Protein AF-A0A1Y1ZFY6-F1 (afdb_monomer)

Structure (mmCIF, N/CA/C/O backbone):
data_AF-A0A1Y1ZFY6-F1
#
_entry.id   AF-A0A1Y1ZFY6-F1
#
loop_
_atom_site.group_PDB
_atom_site.id
_atom_site.type_symbol
_atom_site.label_atom_id
_atom_site.label_alt_id
_atom_site.label_comp_id
_atom_site.label_asym_id
_atom_site.label_entity_id
_atom_site.label_seq_id
_atom_site.pdbx_PDB_ins_code
_atom_site.Cartn_x
_atom_site.Cartn_y
_atom_site.Cartn_z
_atom_site.occupancy
_atom_site.B_iso_or_equiv
_atom_site.auth_seq_id
_atom_site.auth_comp_id
_atom_site.auth_asym_id
_atom_site.auth_atom_id
_atom_site.pdbx_PDB_model_num
ATOM 1 N N . MET A 1 1 ? 29.681 -19.381 -21.366 1.00 35.25 1 MET A N 1
ATOM 2 C CA . MET A 1 1 ? 30.080 -17.991 -21.656 1.00 35.25 1 MET A CA 1
ATOM 3 C C . MET A 1 1 ? 29.148 -17.138 -20.816 1.00 35.25 1 MET A C 1
ATOM 5 O O . MET A 1 1 ? 27.945 -17.276 -20.978 1.00 35.25 1 MET A O 1
ATOM 9 N N . ASN A 1 2 ? 29.667 -16.476 -19.777 1.00 41.81 2 ASN A N 1
ATOM 10 C CA . ASN A 1 2 ? 28.836 -15.741 -18.820 1.00 41.81 2 ASN A CA 1
ATOM 11 C C . ASN A 1 2 ? 28.381 -14.446 -19.477 1.00 41.81 2 ASN A C 1
ATOM 13 O O . ASN A 1 2 ? 29.100 -13.451 -19.486 1.00 41.81 2 ASN A O 1
ATOM 17 N N . ASP A 1 3 ? 27.193 -14.517 -20.046 1.00 47.12 3 ASP A N 1
ATOM 18 C CA . ASP A 1 3 ? 26.471 -13.408 -20.630 1.00 47.12 3 ASP A CA 1
ATOM 19 C C . ASP A 1 3 ? 25.961 -12.497 -19.503 1.00 47.12 3 AS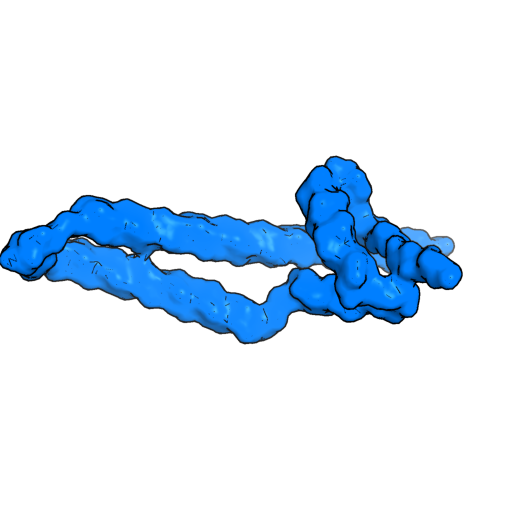P A C 1
ATOM 21 O O . ASP A 1 3 ? 24.871 -12.675 -18.960 1.00 47.12 3 ASP A O 1
ATOM 25 N N . ILE A 1 4 ? 26.808 -11.553 -19.089 1.00 59.88 4 ILE A N 1
ATOM 26 C CA . ILE A 1 4 ? 26.501 -10.578 -18.041 1.00 59.88 4 ILE A CA 1
ATOM 27 C C . ILE A 1 4 ? 25.561 -9.527 -18.643 1.00 59.88 4 ILE A C 1
ATOM 29 O O . ILE A 1 4 ? 25.983 -8.734 -19.482 1.00 59.88 4 ILE A O 1
ATOM 33 N N . VAL A 1 5 ? 24.297 -9.522 -18.202 1.00 64.44 5 VAL A N 1
ATOM 34 C CA . VAL A 1 5 ? 23.350 -8.414 -18.435 1.00 64.44 5 VAL A CA 1
ATOM 35 C C . VAL A 1 5 ? 24.045 -7.111 -18.048 1.00 64.44 5 VAL A C 1
ATOM 37 O O . VAL A 1 5 ? 24.757 -7.091 -17.043 1.00 64.44 5 VAL A O 1
ATOM 40 N N . SER A 1 6 ? 23.916 -6.058 -18.853 1.00 69.88 6 SER A N 1
ATOM 41 C CA . SER A 1 6 ? 24.593 -4.791 -18.586 1.00 69.88 6 SER A CA 1
ATOM 42 C C . SER A 1 6 ? 23.755 -3.918 -17.647 1.00 69.88 6 SER A C 1
ATOM 44 O O . SER A 1 6 ? 22.530 -4.033 -17.594 1.00 69.88 6 SER A O 1
ATOM 46 N N . PHE A 1 7 ? 24.407 -3.070 -16.839 1.00 69.81 7 PHE A N 1
ATOM 47 C CA . PHE A 1 7 ? 23.660 -2.188 -15.944 1.00 69.81 7 PHE A CA 1
ATOM 48 C C . PHE A 1 7 ? 22.888 -1.168 -16.784 1.00 69.81 7 PHE A C 1
ATOM 50 O O . PHE A 1 7 ? 23.528 -0.432 -17.542 1.00 69.81 7 PHE A O 1
ATOM 57 N N . PRO A 1 8 ? 21.565 -1.063 -16.593 1.00 67.62 8 PRO A N 1
ATOM 58 C CA . PRO A 1 8 ? 20.722 -0.083 -17.243 1.00 67.62 8 PRO A CA 1
ATOM 59 C C . PRO A 1 8 ? 21.334 1.316 -17.439 1.00 67.62 8 PRO A C 1
ATOM 61 O O . PRO A 1 8 ? 21.574 1.999 -16.442 1.00 67.62 8 PRO A O 1
ATOM 64 N N . PRO A 1 9 ? 21.523 1.816 -18.679 1.00 64.44 9 PRO A N 1
ATOM 65 C CA . PRO A 1 9 ? 22.117 3.140 -18.906 1.00 64.44 9 PRO A CA 1
ATOM 66 C C . PRO A 1 9 ? 21.261 4.288 -18.352 1.00 64.44 9 PRO A C 1
ATOM 68 O O . PRO A 1 9 ? 21.791 5.317 -17.949 1.00 64.44 9 PRO A O 1
ATOM 71 N N . GLN A 1 10 ? 19.945 4.087 -18.281 1.00 62.19 10 GLN A N 1
ATOM 72 C CA . GLN A 1 10 ? 18.972 5.036 -17.730 1.00 62.19 10 GLN A CA 1
ATOM 73 C C . GLN A 1 10 ? 18.840 5.006 -16.202 1.00 62.19 10 GLN A C 1
ATOM 75 O O . GLN A 1 10 ? 18.108 5.813 -15.629 1.00 62.19 10 GLN A O 1
ATOM 80 N N . TRP A 1 11 ? 19.498 4.063 -15.524 1.00 66.25 11 TRP A N 1
ATOM 81 C CA . TRP A 1 11 ? 19.491 4.012 -14.066 1.00 66.25 11 TRP A CA 1
ATOM 82 C C . TRP A 1 11 ? 20.657 4.798 -13.491 1.00 66.25 11 TRP A C 1
ATOM 84 O O . TRP A 1 11 ? 21.776 4.784 -14.001 1.00 66.25 11 TRP A O 1
ATOM 94 N N . ASP A 1 12 ? 20.393 5.437 -12.362 1.00 67.12 12 ASP A N 1
ATOM 95 C CA . ASP A 1 12 ? 21.419 6.134 -11.614 1.00 67.12 12 ASP A CA 1
ATOM 96 C C . ASP A 1 12 ? 22.338 5.126 -10.902 1.00 67.12 12 ASP A C 1
ATOM 98 O O . ASP A 1 12 ? 21.951 4.489 -9.919 1.00 67.12 12 ASP A O 1
ATOM 102 N N . LYS A 1 13 ? 23.574 4.993 -11.398 1.00 70.56 13 LYS A N 1
ATOM 103 C CA . LYS A 1 13 ? 24.625 4.157 -10.789 1.00 70.56 13 LYS A CA 1
ATOM 104 C C . LYS A 1 13 ? 25.066 4.660 -9.415 1.00 70.56 13 LYS A C 1
ATOM 106 O O . LYS A 1 13 ? 25.686 3.904 -8.674 1.00 70.56 13 LYS A O 1
ATOM 111 N N . THR A 1 14 ? 24.767 5.913 -9.075 1.00 73.75 14 THR A N 1
ATOM 112 C CA . THR A 1 14 ? 25.074 6.491 -7.761 1.00 73.75 14 THR A CA 1
ATOM 113 C C . THR A 1 14 ? 24.000 6.169 -6.722 1.00 73.75 14 THR A C 1
ATOM 115 O O . THR A 1 14 ? 24.241 6.320 -5.525 1.00 73.75 14 THR A O 1
ATOM 118 N N . ASN A 1 15 ? 22.842 5.650 -7.150 1.00 64.19 15 ASN A N 1
ATOM 119 C CA . ASN A 1 15 ? 21.778 5.226 -6.256 1.00 64.19 15 ASN A CA 1
ATOM 120 C C . ASN A 1 15 ? 22.049 3.799 -5.728 1.00 64.19 15 ASN A C 1
ATOM 122 O O . ASN A 1 15 ? 21.895 2.821 -6.471 1.00 64.19 15 ASN A O 1
ATOM 126 N N . PRO A 1 16 ? 22.368 3.632 -4.428 1.00 72.06 16 PRO A N 1
ATOM 127 C CA . PRO A 1 16 ? 22.690 2.324 -3.857 1.00 72.06 16 PRO A CA 1
ATOM 128 C C . PRO A 1 16 ? 21.507 1.350 -3.927 1.00 72.06 16 PRO A C 1
ATOM 130 O O . PRO A 1 16 ? 21.701 0.140 -4.023 1.00 72.06 16 PRO A O 1
ATOM 133 N N . TYR A 1 17 ? 20.271 1.855 -3.932 1.00 64.81 17 TYR A N 1
ATOM 1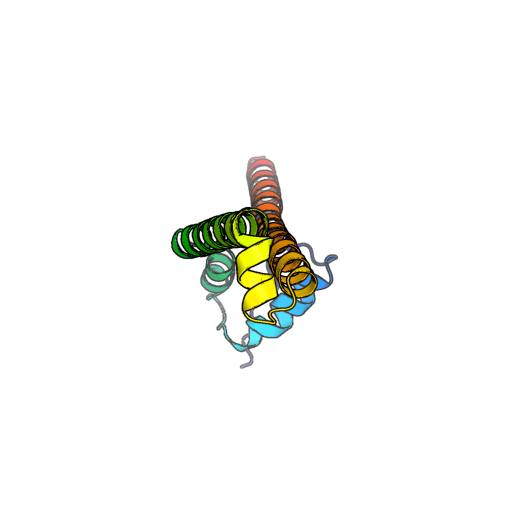34 C CA . TYR A 1 17 ? 19.080 1.019 -4.047 1.00 64.81 17 TYR A CA 1
ATOM 135 C C . TYR A 1 17 ? 18.934 0.425 -5.452 1.00 64.81 17 TYR A C 1
ATOM 137 O O . TYR A 1 17 ? 18.595 -0.749 -5.585 1.00 64.81 17 TYR A O 1
ATOM 145 N N . ALA A 1 18 ? 19.237 1.209 -6.493 1.00 63.25 18 ALA A N 1
ATOM 146 C CA . ALA A 1 18 ? 19.207 0.747 -7.879 1.00 63.25 18 ALA A CA 1
ATOM 147 C C . ALA A 1 18 ? 20.269 -0.336 -8.125 1.00 63.25 18 ALA A C 1
ATOM 149 O O . ALA A 1 18 ? 19.971 -1.357 -8.741 1.00 63.25 18 ALA A O 1
ATOM 150 N N . MET A 1 19 ? 21.472 -0.169 -7.562 1.00 71.69 19 MET A N 1
ATOM 151 C CA . MET A 1 19 ? 22.524 -1.194 -7.593 1.00 71.69 19 MET A CA 1
ATOM 152 C C . MET A 1 19 ? 22.106 -2.492 -6.896 1.00 71.69 19 MET A C 1
ATOM 154 O O . MET A 1 19 ? 22.217 -3.561 -7.487 1.00 71.69 19 MET A O 1
ATOM 158 N N . ILE A 1 20 ? 21.565 -2.413 -5.674 1.00 76.19 20 ILE A N 1
ATOM 159 C CA . ILE A 1 20 ? 21.121 -3.602 -4.922 1.00 76.19 20 ILE A CA 1
ATOM 160 C C . ILE A 1 20 ? 20.008 -4.346 -5.668 1.00 76.19 20 ILE A C 1
ATOM 162 O O . ILE A 1 20 ? 19.982 -5.578 -5.696 1.00 76.19 20 ILE A O 1
ATOM 166 N N . LEU A 1 21 ? 19.062 -3.607 -6.246 1.00 68.69 21 LEU A N 1
ATOM 167 C CA . LEU A 1 21 ? 17.940 -4.177 -6.983 1.00 68.69 21 LEU A CA 1
ATOM 168 C C . LEU A 1 21 ? 18.420 -4.856 -8.268 1.00 68.69 21 LEU A C 1
ATOM 170 O O . LEU A 1 21 ? 18.043 -5.9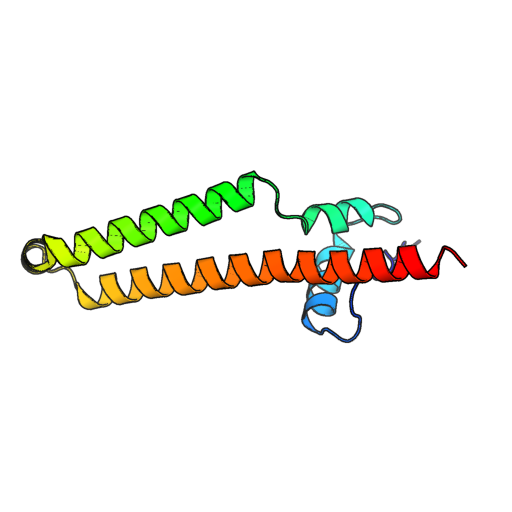94 -8.537 1.00 68.69 21 LEU A O 1
ATOM 174 N N . TYR A 1 22 ? 19.320 -4.202 -9.003 1.00 73.81 22 TYR A N 1
ATOM 175 C CA . TYR A 1 22 ? 19.982 -4.772 -10.168 1.00 73.81 22 TYR A CA 1
ATOM 176 C C . TYR A 1 22 ? 20.763 -6.044 -9.822 1.00 73.81 22 TYR A C 1
ATOM 178 O O . TYR A 1 22 ? 20.591 -7.062 -10.484 1.00 73.81 22 TYR A O 1
ATOM 186 N N . ASP A 1 23 ? 21.564 -6.034 -8.756 1.00 76.12 23 ASP A N 1
ATOM 187 C CA . ASP A 1 23 ? 22.362 -7.195 -8.352 1.00 76.12 23 ASP A CA 1
ATOM 188 C C . ASP A 1 23 ? 21.509 -8.402 -7.961 1.00 76.12 23 ASP A C 1
ATOM 190 O O . ASP A 1 23 ? 21.898 -9.542 -8.225 1.00 76.12 23 ASP A O 1
ATOM 194 N N . LYS A 1 24 ? 20.328 -8.166 -7.380 1.00 74.62 24 LYS A N 1
ATOM 195 C CA . LYS A 1 24 ? 19.354 -9.227 -7.090 1.00 74.62 24 LYS A CA 1
ATOM 196 C C . LYS A 1 24 ? 18.669 -9.739 -8.351 1.00 74.62 24 LYS A C 1
ATOM 198 O O . LYS A 1 24 ? 18.430 -10.936 -8.469 1.00 74.62 24 LYS A O 1
ATOM 203 N N . CYS A 1 25 ? 18.340 -8.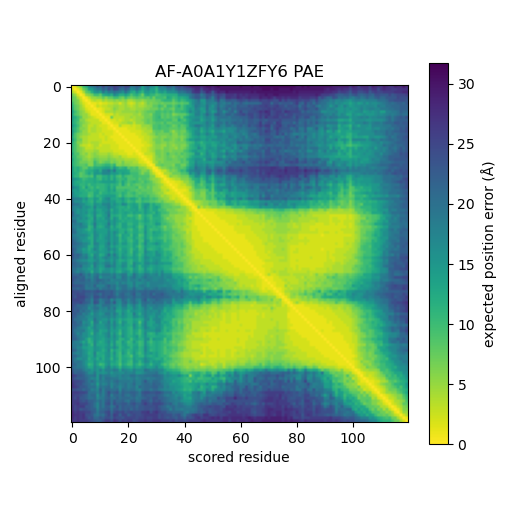847 -9.279 1.00 69.56 25 CYS A N 1
ATOM 204 C CA . CYS A 1 25 ? 17.549 -9.190 -10.453 1.00 69.56 25 CYS A CA 1
ATOM 205 C C . CYS A 1 25 ? 18.390 -9.748 -11.607 1.00 69.56 25 CYS A C 1
ATOM 207 O O . CYS A 1 25 ? 17.908 -10.643 -12.289 1.00 69.56 25 CYS A O 1
ATOM 209 N N . LYS A 1 26 ? 19.643 -9.313 -11.801 1.00 71.12 26 LYS A N 1
ATOM 210 C CA . LYS A 1 26 ? 20.505 -9.707 -12.937 1.00 71.12 26 LYS A CA 1
ATOM 211 C C . LYS A 1 26 ? 20.689 -11.220 -13.088 1.00 71.12 26 LYS A C 1
ATOM 213 O O . LYS A 1 26 ? 20.905 -11.696 -14.190 1.00 71.12 26 LYS A O 1
ATOM 218 N N . MET A 1 27 ? 20.580 -11.977 -11.992 1.00 73.56 27 MET A N 1
ATOM 219 C CA . MET A 1 27 ? 20.686 -13.444 -11.997 1.00 73.56 27 MET A CA 1
ATOM 220 C C . MET A 1 27 ? 19.481 -14.142 -12.648 1.00 73.56 27 MET A C 1
ATOM 222 O O . MET A 1 27 ? 19.555 -15.329 -12.952 1.00 73.56 27 MET A O 1
ATOM 226 N N . HIS A 1 28 ? 18.375 -13.425 -12.849 1.00 68.12 28 HIS A N 1
ATOM 227 C CA . HIS A 1 28 ? 17.120 -13.961 -13.374 1.00 68.12 28 HIS A CA 1
ATOM 228 C C . HIS A 1 28 ? 16.849 -13.594 -14.841 1.00 68.12 28 HIS A C 1
ATOM 230 O O . HIS A 1 28 ? 15.833 -14.032 -15.376 1.00 68.12 28 HIS A O 1
ATOM 236 N N . TYR A 1 29 ? 17.734 -12.834 -15.496 1.00 64.25 29 TYR A N 1
ATOM 237 C CA . TYR A 1 29 ? 17.550 -12.362 -16.874 1.00 64.25 29 TYR A CA 1
ATOM 238 C C . TYR A 1 29 ? 18.752 -12.731 -17.749 1.00 64.25 29 TYR A C 1
ATOM 240 O O . TYR A 1 29 ? 19.890 -12.737 -17.277 1.00 64.25 29 TYR A O 1
ATOM 248 N N . LYS A 1 30 ? 18.503 -13.062 -19.021 1.00 67.25 30 LYS A N 1
ATOM 249 C CA . LYS A 1 30 ? 19.554 -13.362 -20.014 1.00 67.25 30 LYS A CA 1
ATOM 250 C C . LYS A 1 30 ? 20.024 -12.089 -20.734 1.00 67.25 30 LYS A C 1
ATOM 252 O O . LYS A 1 30 ? 19.336 -11.067 -20.691 1.00 67.25 30 LYS A O 1
ATOM 257 N N . LEU A 1 31 ? 21.171 -12.151 -21.429 1.00 56.41 31 LEU A N 1
ATOM 258 C CA . LEU A 1 31 ? 21.590 -11.080 -22.349 1.00 56.41 31 LEU A CA 1
ATOM 259 C C . LEU A 1 31 ? 20.434 -10.753 -23.310 1.00 56.41 31 LEU A C 1
ATOM 261 O O . LEU A 1 31 ? 19.803 -11.670 -23.835 1.00 56.41 31 LEU A O 1
ATOM 265 N N . ASN A 1 32 ? 20.180 -9.465 -23.546 1.00 56.62 32 ASN A N 1
ATOM 266 C CA . ASN A 1 32 ? 19.080 -8.937 -24.370 1.00 56.62 32 ASN A CA 1
ATOM 267 C C . ASN A 1 32 ? 17.659 -9.070 -23.781 1.00 56.62 32 ASN A C 1
ATOM 269 O O . ASN A 1 32 ? 16.690 -8.795 -24.481 1.00 56.62 32 ASN A O 1
ATOM 273 N N . GLU A 1 33 ? 17.499 -9.426 -22.499 1.00 61.81 33 GLU A N 1
ATOM 274 C CA . GLU A 1 33 ? 16.209 -9.325 -21.783 1.00 61.81 33 GLU A CA 1
ATOM 275 C C . GLU A 1 33 ? 16.118 -8.083 -20.878 1.00 61.81 33 GLU A C 1
ATOM 277 O O . GLU A 1 33 ? 15.276 -8.010 -19.981 1.00 61.81 33 GLU A O 1
ATOM 282 N N . GLU A 1 34 ? 16.974 -7.087 -21.117 1.00 60.75 34 GLU A N 1
ATOM 283 C CA . GLU A 1 34 ? 17.011 -5.830 -20.363 1.00 60.75 34 GLU A CA 1
ATOM 284 C C . GLU A 1 34 ? 15.652 -5.112 -20.400 1.00 60.75 34 GLU A C 1
ATOM 286 O O . GLU A 1 34 ? 15.181 -4.641 -19.368 1.00 60.75 34 GLU A O 1
ATOM 291 N N . GLU A 1 35 ? 14.952 -5.135 -21.538 1.00 58.50 35 GLU A N 1
ATOM 292 C CA . GLU A 1 35 ? 13.585 -4.606 -21.675 1.00 58.50 35 GLU A CA 1
ATOM 293 C C . GLU A 1 35 ? 12.579 -5.269 -20.725 1.00 58.50 35 GLU A C 1
ATOM 295 O O . GLU A 1 35 ? 11.803 -4.568 -20.080 1.00 58.50 35 GLU A O 1
ATOM 300 N N . LYS A 1 36 ? 12.643 -6.593 -20.527 1.00 60.03 36 LYS A N 1
ATOM 301 C CA . LYS A 1 36 ? 11.762 -7.293 -19.570 1.00 60.03 36 LYS A CA 1
ATOM 302 C C . LYS A 1 36 ? 12.066 -6.910 -18.126 1.00 60.03 36 LYS A C 1
ATOM 304 O O . LYS A 1 36 ? 11.156 -6.796 -17.302 1.00 60.03 36 LYS A O 1
ATOM 309 N N . LEU A 1 37 ? 13.347 -6.703 -17.815 1.00 63.84 37 LEU A N 1
ATOM 310 C CA . LEU A 1 37 ? 13.760 -6.183 -16.520 1.00 63.84 37 LEU A CA 1
ATOM 311 C C . LEU A 1 37 ? 13.142 -4.792 -16.310 1.00 63.84 37 LEU A C 1
ATOM 313 O O . LEU A 1 37 ? 12.540 -4.566 -15.264 1.00 63.84 37 LEU A O 1
ATOM 317 N N . TYR A 1 38 ? 13.192 -3.898 -17.302 1.00 60.00 38 TYR A N 1
ATOM 318 C CA . TYR A 1 38 ? 12.558 -2.576 -17.221 1.00 60.00 38 TYR A CA 1
ATOM 319 C C . TYR A 1 38 ? 11.038 -2.630 -17.074 1.00 60.00 38 TYR A C 1
ATOM 321 O O . TYR A 1 38 ? 10.494 -1.952 -16.200 1.00 60.00 38 TYR A O 1
ATOM 329 N N . GLU A 1 39 ? 10.355 -3.458 -17.862 1.00 61.88 39 GLU A N 1
ATOM 330 C CA . GLU A 1 39 ? 8.902 -3.632 -17.780 1.00 61.88 39 GLU A CA 1
ATOM 331 C C . GLU A 1 39 ? 8.455 -4.116 -16.396 1.00 61.88 39 GLU A C 1
ATOM 333 O O . GLU A 1 39 ? 7.419 -3.682 -15.895 1.00 61.88 39 GLU A O 1
ATOM 338 N N . SER A 1 40 ? 9.266 -4.935 -15.714 1.00 61.50 40 SER A N 1
ATOM 339 C CA . SER A 1 40 ? 8.965 -5.395 -14.350 1.00 61.50 40 SER A CA 1
ATOM 340 C C . SER A 1 40 ? 8.918 -4.260 -13.309 1.00 61.50 40 SER A C 1
ATOM 342 O O . SER A 1 40 ? 8.277 -4.386 -12.253 1.00 61.50 40 SER A O 1
ATOM 344 N N . PHE A 1 41 ? 9.560 -3.124 -13.610 1.00 59.72 41 PHE A N 1
ATOM 345 C CA . PHE A 1 41 ? 9.557 -1.932 -12.763 1.00 59.72 41 PHE A CA 1
ATOM 346 C C . PHE A 1 41 ? 8.437 -0.950 -13.095 1.00 59.72 41 PHE A C 1
ATOM 348 O O . PHE A 1 41 ? 8.127 -0.109 -12.248 1.00 59.72 41 PHE A O 1
ATOM 355 N N . ILE A 1 42 ? 7.789 -1.081 -14.256 1.00 65.06 42 ILE A N 1
ATOM 356 C CA . ILE A 1 42 ? 6.602 -0.301 -14.597 1.00 65.06 42 ILE A CA 1
ATOM 357 C C . ILE A 1 42 ? 5.425 -0.892 -13.804 1.00 65.06 42 ILE A C 1
ATOM 359 O O . ILE A 1 42 ? 5.060 -2.055 -13.994 1.00 65.06 42 ILE A O 1
ATOM 363 N N . PRO A 1 43 ? 4.821 -0.149 -12.861 1.00 64.88 43 PRO A N 1
ATOM 364 C CA . PRO A 1 43 ? 3.639 -0.624 -12.172 1.00 64.88 43 PRO A CA 1
ATOM 365 C C . PRO A 1 43 ? 2.516 -0.846 -13.181 1.00 64.88 43 PRO A C 1
ATOM 367 O O . PRO A 1 43 ? 1.992 0.080 -13.792 1.00 64.88 43 PRO A O 1
ATOM 370 N N . ASN A 1 44 ? 2.137 -2.109 -13.331 1.00 73.88 44 ASN A N 1
ATOM 371 C CA . ASN A 1 44 ? 0.980 -2.497 -14.118 1.00 73.88 44 ASN A CA 1
ATOM 372 C C . ASN A 1 44 ? -0.308 -1.933 -13.475 1.00 73.88 44 ASN A C 1
ATOM 374 O O . ASN A 1 44 ? -0.361 -1.707 -12.263 1.00 73.88 44 ASN A O 1
ATOM 378 N N . ALA A 1 45 ? -1.379 -1.762 -14.251 1.00 77.38 45 A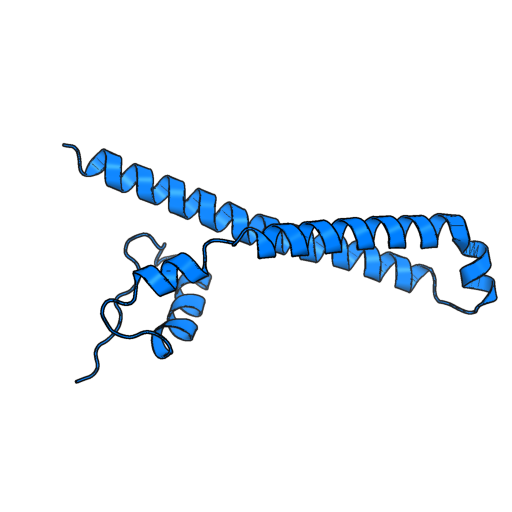LA A N 1
ATOM 379 C CA . ALA A 1 45 ? -2.694 -1.328 -13.772 1.00 77.38 45 ALA A CA 1
ATOM 380 C C . ALA A 1 45 ? -3.186 -2.149 -12.563 1.00 77.38 45 ALA A C 1
ATOM 382 O O . ALA A 1 45 ? -3.777 -1.604 -11.632 1.00 77.38 45 ALA A O 1
ATOM 383 N N . VAL A 1 46 ? -2.853 -3.445 -12.523 1.00 81.50 46 VAL A N 1
ATOM 384 C CA . VAL A 1 46 ? -3.134 -4.338 -11.387 1.00 81.50 46 VAL A CA 1
ATOM 385 C C . VAL A 1 46 ? -2.469 -3.853 -10.094 1.00 81.50 46 VAL A C 1
ATOM 387 O O . VAL A 1 46 ? -3.092 -3.876 -9.037 1.00 81.50 46 VAL A O 1
ATOM 390 N N . PHE A 1 47 ? -1.228 -3.363 -10.159 1.00 83.56 47 PHE A N 1
ATOM 391 C CA . PHE A 1 47 ? -0.540 -2.811 -8.991 1.00 83.56 47 PHE A CA 1
ATOM 392 C C . PHE A 1 47 ? -1.252 -1.564 -8.459 1.00 83.56 47 PHE A C 1
ATOM 394 O O . PHE A 1 47 ? -1.476 -1.457 -7.254 1.00 83.56 47 PHE A O 1
ATOM 401 N N . HIS A 1 48 ? -1.660 -0.653 -9.349 1.00 83.94 48 HIS A N 1
ATOM 402 C CA . HIS A 1 48 ? -2.435 0.527 -8.960 1.00 83.94 48 HIS A CA 1
ATOM 403 C C . HIS A 1 48 ? -3.761 0.128 -8.303 1.00 83.94 48 HIS A C 1
ATOM 405 O O . HIS A 1 48 ? -4.085 0.629 -7.226 1.00 83.94 48 HIS A O 1
ATOM 411 N N . ALA A 1 49 ? -4.488 -0.822 -8.899 1.00 89.06 49 ALA A N 1
ATOM 412 C CA . ALA A 1 49 ? -5.750 -1.318 -8.363 1.00 89.06 49 ALA A CA 1
ATOM 413 C C . ALA A 1 49 ? -5.586 -1.927 -6.960 1.00 89.06 49 ALA A C 1
ATOM 415 O O . ALA A 1 49 ? -6.374 -1.612 -6.066 1.00 89.06 49 ALA A O 1
ATOM 416 N N . ILE A 1 50 ? -4.543 -2.736 -6.735 1.00 89.12 50 ILE A N 1
ATOM 417 C CA . ILE A 1 50 ? -4.239 -3.331 -5.423 1.00 89.12 50 ILE A CA 1
ATOM 418 C C . ILE A 1 50 ? -3.908 -2.244 -4.394 1.00 89.12 50 ILE A C 1
ATOM 420 O O . ILE A 1 50 ? -4.485 -2.232 -3.309 1.00 89.12 50 ILE A O 1
ATOM 424 N N . CYS A 1 51 ? -3.021 -1.299 -4.716 1.00 88.06 51 CYS A N 1
ATOM 425 C CA . CYS A 1 51 ? -2.666 -0.230 -3.777 1.00 88.06 51 CYS A CA 1
ATOM 426 C C . CYS A 1 51 ? -3.879 0.630 -3.396 1.00 88.06 51 CYS A C 1
ATOM 428 O O . CYS A 1 51 ? -4.079 0.909 -2.215 1.00 88.06 51 CYS A O 1
ATOM 430 N N . ILE A 1 52 ? -4.711 1.012 -4.371 1.00 90.81 52 ILE A N 1
ATOM 431 C CA . ILE A 1 52 ? -5.920 1.810 -4.128 1.00 90.81 52 ILE A CA 1
ATOM 432 C C . ILE A 1 52 ? -6.916 1.030 -3.267 1.00 90.81 52 ILE A C 1
ATOM 434 O O . ILE A 1 52 ? -7.419 1.566 -2.283 1.00 90.81 52 ILE A O 1
ATOM 438 N N . SER A 1 53 ? -7.180 -0.238 -3.590 1.00 92.75 53 SER A N 1
ATOM 439 C CA . SER 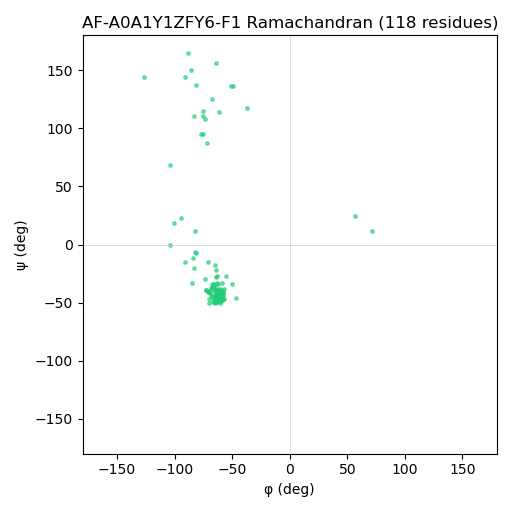A 1 53 ? -8.136 -1.054 -2.830 1.00 92.75 53 SER A CA 1
ATOM 440 C C . SER A 1 53 ? -7.679 -1.303 -1.390 1.00 92.75 53 SER A C 1
ATOM 442 O O . SER A 1 53 ? -8.486 -1.170 -0.470 1.00 92.75 53 SER A O 1
ATOM 444 N N . VAL A 1 54 ? -6.385 -1.554 -1.163 1.00 92.50 54 VAL A N 1
ATOM 445 C CA . VAL A 1 54 ? -5.816 -1.673 0.191 1.00 92.50 54 VAL A CA 1
ATOM 446 C C . VAL A 1 54 ? -5.933 -0.357 0.967 1.00 92.50 54 VAL A C 1
ATOM 448 O O . VAL A 1 54 ? -6.287 -0.378 2.149 1.00 92.50 54 VAL A O 1
ATOM 451 N N . LEU A 1 55 ? -5.680 0.790 0.328 1.00 92.75 55 LEU A N 1
ATOM 452 C CA . LEU A 1 55 ? -5.847 2.098 0.968 1.00 92.75 55 LEU A CA 1
ATOM 453 C C . LEU A 1 55 ? -7.306 2.352 1.346 1.00 92.75 55 LEU A C 1
ATOM 455 O O . LEU A 1 55 ? -7.582 2.670 2.501 1.00 92.75 55 LEU A O 1
ATOM 459 N N . VAL A 1 56 ? -8.241 2.152 0.414 1.00 94.94 56 VAL A N 1
ATOM 460 C CA . VAL A 1 56 ? -9.683 2.320 0.657 1.00 94.94 56 VAL A CA 1
ATOM 461 C C . VAL A 1 56 ? -10.144 1.430 1.810 1.00 94.94 56 VAL A C 1
ATOM 463 O O . VAL A 1 56 ? -10.792 1.915 2.737 1.00 94.94 56 VAL A O 1
ATOM 466 N N . TYR A 1 57 ? -9.753 0.154 1.808 1.00 94.81 57 TYR A N 1
ATOM 467 C CA . TYR A 1 57 ? -10.079 -0.767 2.894 1.00 94.81 57 TYR A CA 1
ATOM 468 C C . TYR A 1 57 ? -9.509 -0.295 4.239 1.00 94.81 57 TYR A C 1
ATOM 470 O O . TYR A 1 57 ? -10.209 -0.310 5.251 1.00 94.81 57 TYR A O 1
ATOM 478 N N . SER A 1 58 ? -8.262 0.181 4.251 1.00 92.62 58 SER A N 1
ATOM 479 C CA . SER A 1 58 ? -7.607 0.681 5.467 1.00 92.62 58 SER A CA 1
ATOM 480 C C . SER A 1 58 ? -8.303 1.926 6.027 1.00 92.62 58 SER A C 1
ATOM 482 O O . SER A 1 58 ? -8.484 2.027 7.240 1.00 92.62 58 SER A O 1
ATOM 484 N N . TYR A 1 59 ? -8.758 2.842 5.164 1.00 93.75 59 TYR A N 1
ATOM 485 C CA . TYR A 1 59 ? -9.550 4.006 5.575 1.00 93.75 59 TYR A CA 1
ATOM 486 C C . TYR A 1 59 ? -10.910 3.604 6.149 1.00 93.75 59 TYR A C 1
ATOM 488 O O . TYR A 1 59 ? -11.277 4.076 7.224 1.00 93.75 59 TYR A O 1
ATOM 496 N N . ILE A 1 60 ? -11.639 2.704 5.479 1.00 95.25 60 ILE A N 1
ATOM 497 C CA . ILE A 1 60 ? -12.934 2.207 5.970 1.00 95.25 60 ILE A CA 1
ATOM 498 C C . ILE A 1 60 ? -12.757 1.517 7.327 1.00 95.25 60 ILE A C 1
ATOM 500 O O . ILE A 1 60 ? -13.510 1.790 8.260 1.00 95.25 60 ILE A O 1
ATOM 504 N N . SER A 1 61 ? -11.734 0.669 7.460 1.00 92.50 61 SER A N 1
ATOM 505 C CA . SER A 1 61 ? -11.395 -0.003 8.717 1.00 92.50 61 SER A CA 1
ATOM 506 C C . SER A 1 61 ? -11.118 1.004 9.835 1.00 92.50 61 SER A C 1
ATOM 508 O O . SER A 1 61 ? -11.687 0.894 10.920 1.00 92.50 61 SER A O 1
ATOM 510 N N . LEU A 1 62 ? -10.308 2.032 9.568 1.00 93.00 62 LEU A N 1
ATOM 511 C CA . LEU A 1 62 ? -10.010 3.077 10.547 1.00 93.00 62 LEU A CA 1
ATOM 512 C C . LEU A 1 62 ? -11.279 3.826 10.987 1.00 93.00 62 LEU A C 1
ATOM 514 O O . LEU A 1 62 ? -11.495 4.013 12.184 1.00 93.00 62 LEU A O 1
ATOM 518 N N . ILE A 1 63 ? -12.145 4.199 10.039 1.00 93.69 63 ILE A N 1
ATOM 519 C CA . ILE A 1 63 ? -13.425 4.867 10.324 1.00 93.69 63 ILE A CA 1
ATOM 520 C C . ILE A 1 63 ? -14.319 3.976 11.196 1.00 93.69 63 ILE A C 1
ATOM 522 O O . ILE A 1 63 ? -14.878 4.445 12.187 1.00 93.69 63 ILE A O 1
ATOM 526 N N . LEU A 1 64 ? -14.427 2.682 10.876 1.00 92.44 64 LEU A N 1
ATOM 527 C CA . LEU A 1 64 ? -15.223 1.730 11.654 1.00 92.44 64 LEU A CA 1
ATOM 528 C C . LEU A 1 64 ? -14.706 1.574 13.084 1.00 92.44 64 LEU A C 1
ATOM 530 O O . LEU A 1 64 ? -15.511 1.544 14.015 1.00 92.44 64 LEU A O 1
ATOM 534 N N . VAL A 1 65 ? -13.387 1.509 13.271 1.00 91.50 65 VAL A N 1
ATOM 535 C CA . VAL A 1 65 ? -12.765 1.416 14.601 1.00 91.50 65 VAL A CA 1
ATOM 536 C C . VAL A 1 65 ? -13.039 2.675 15.430 1.00 91.50 65 VAL A C 1
ATOM 538 O O . VAL A 1 65 ? -13.291 2.565 16.630 1.00 91.50 65 VAL A O 1
ATOM 541 N N . ILE A 1 66 ? -13.046 3.858 14.805 1.00 89.69 66 ILE A N 1
ATOM 542 C CA . ILE A 1 66 ? -13.350 5.128 15.481 1.00 89.69 66 ILE A CA 1
ATOM 543 C C . ILE A 1 66 ? -14.835 5.205 15.865 1.00 89.69 66 ILE A C 1
ATOM 545 O O . ILE A 1 66 ? -15.146 5.477 17.023 1.00 89.69 66 ILE A O 1
ATOM 549 N N . ILE A 1 67 ? -15.752 4.930 14.930 1.00 93.31 67 ILE A N 1
ATOM 550 C CA . ILE A 1 67 ? -17.204 5.040 15.165 1.00 93.31 67 ILE A CA 1
ATOM 551 C C . ILE A 1 67 ? -17.691 3.968 16.144 1.00 93.31 67 ILE A C 1
ATOM 553 O O . ILE A 1 67 ? -18.477 4.253 17.043 1.00 93.31 67 ILE A O 1
ATOM 557 N N . LYS A 1 68 ? -17.237 2.719 15.985 1.00 91.56 68 LYS A N 1
ATOM 558 C CA . LYS A 1 68 ? -17.677 1.584 16.813 1.00 91.56 68 LYS A CA 1
ATOM 559 C C . LYS A 1 68 ? -16.750 1.310 17.994 1.00 91.56 68 LYS A C 1
ATOM 561 O O . LYS A 1 68 ? -16.760 0.198 18.522 1.00 91.56 68 LYS A O 1
ATOM 566 N N . ARG A 1 69 ? -15.973 2.303 18.434 1.00 85.94 69 ARG A N 1
ATOM 567 C CA . ARG A 1 69 ? -14.995 2.172 19.524 1.00 85.94 69 ARG A CA 1
ATOM 568 C C . ARG A 1 69 ? -15.559 1.449 20.750 1.00 85.94 69 ARG A C 1
ATOM 570 O O . ARG A 1 69 ? -14.931 0.517 21.244 1.00 85.94 69 ARG A O 1
ATOM 577 N N . ASP A 1 70 ? -16.765 1.806 21.180 1.00 83.75 70 ASP A N 1
ATOM 578 C CA . ASP A 1 70 ? -17.406 1.206 22.356 1.00 83.75 70 ASP A CA 1
ATOM 579 C C . ASP A 1 70 ? -17.747 -0.276 22.164 1.00 83.75 70 ASP A C 1
ATOM 581 O O . ASP A 1 70 ? -17.661 -1.066 23.103 1.00 83.75 70 ASP A O 1
ATOM 585 N N . ALA A 1 71 ? -18.099 -0.685 20.942 1.00 86.31 71 ALA A N 1
ATOM 586 C CA . ALA A 1 71 ? -18.330 -2.091 20.621 1.00 86.31 71 ALA A CA 1
ATOM 587 C C . ALA A 1 71 ? -17.019 -2.892 20.651 1.00 86.31 71 ALA A C 1
ATOM 589 O O . ALA A 1 71 ? -16.997 -3.995 21.194 1.00 86.31 71 ALA A O 1
ATOM 590 N N . TYR A 1 72 ? -15.920 -2.318 20.152 1.00 82.56 72 TYR A N 1
ATOM 591 C CA . TYR A 1 72 ? -14.597 -2.951 20.210 1.00 82.56 72 TYR A CA 1
ATOM 592 C C . TYR A 1 72 ? -14.063 -3.082 21.643 1.00 82.56 72 TYR A C 1
ATOM 594 O O . TYR A 1 72 ? -13.426 -4.083 21.977 1.00 82.56 72 TYR A O 1
ATOM 602 N N . ILE A 1 73 ? -14.348 -2.103 22.508 1.00 82.19 73 ILE A N 1
ATOM 603 C CA . ILE A 1 73 ? -14.015 -2.182 23.938 1.00 82.19 73 ILE A CA 1
ATOM 604 C C . ILE A 1 73 ? -14.801 -3.324 24.599 1.00 82.19 73 ILE A C 1
ATOM 606 O O . ILE A 1 73 ? -14.226 -4.111 25.352 1.00 82.19 73 ILE A O 1
ATOM 610 N N . LYS A 1 74 ? -16.092 -3.479 24.268 1.00 83.69 74 LYS A N 1
ATOM 611 C CA . LYS A 1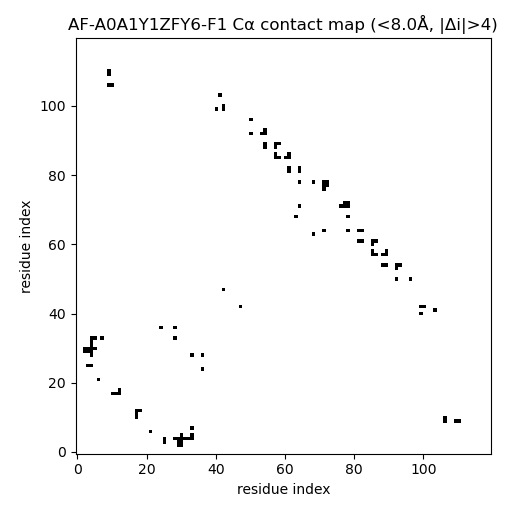 74 ? -16.938 -4.573 24.783 1.00 83.69 74 LYS A CA 1
ATOM 612 C C . LYS A 1 74 ? -16.445 -5.959 24.365 1.00 83.69 74 LYS A C 1
ATOM 614 O O . LYS A 1 74 ? -16.538 -6.891 25.157 1.00 83.69 74 LYS A O 1
ATOM 619 N N . THR A 1 75 ? -15.865 -6.101 23.174 1.00 86.94 75 THR A N 1
ATOM 620 C CA . THR A 1 75 ? -15.254 -7.361 22.715 1.00 86.94 75 THR A CA 1
ATOM 621 C C . THR A 1 75 ? -13.828 -7.581 23.237 1.00 86.94 75 THR A C 1
ATOM 623 O O . THR A 1 75 ? -13.147 -8.482 22.758 1.00 86.94 75 THR A O 1
ATOM 626 N N . LYS A 1 76 ? -13.359 -6.782 24.213 1.00 81.69 76 LYS A N 1
ATOM 627 C CA . LYS A 1 76 ? -11.986 -6.814 24.761 1.00 81.69 76 LYS A CA 1
ATOM 628 C C . LYS A 1 76 ? -10.892 -6.610 23.702 1.00 81.69 76 LYS A C 1
ATOM 630 O O . LYS A 1 76 ? -9.749 -7.019 23.897 1.00 81.69 76 LYS A O 1
ATOM 635 N N . SER A 1 77 ? -11.223 -5.961 22.588 1.00 80.31 77 SER A N 1
ATOM 636 C CA . SER A 1 77 ? -10.259 -5.659 21.533 1.00 80.31 77 SER A CA 1
ATOM 637 C C . SER A 1 77 ? -9.454 -4.412 21.888 1.00 80.31 77 SER A C 1
ATOM 639 O O . SER A 1 77 ? -10.007 -3.401 22.327 1.00 80.31 77 SER A O 1
ATOM 641 N N . ASN A 1 78 ? -8.141 -4.444 21.648 1.00 87.94 78 ASN A N 1
ATOM 642 C CA . ASN A 1 78 ? -7.292 -3.272 21.846 1.00 87.94 78 ASN A CA 1
ATOM 643 C C . ASN A 1 78 ? -7.479 -2.279 20.684 1.00 87.94 78 ASN A C 1
ATOM 645 O O . ASN A 1 78 ? -6.861 -2.391 19.620 1.00 87.94 78 ASN A O 1
ATOM 649 N N . VAL A 1 79 ? -8.363 -1.303 20.898 1.00 88.44 79 VAL A N 1
ATOM 650 C CA . VAL A 1 79 ? -8.692 -0.252 19.921 1.00 88.44 79 VAL A CA 1
ATOM 651 C C . VAL A 1 79 ? -7.450 0.545 19.523 1.00 88.44 79 VAL A C 1
ATOM 653 O O . VAL A 1 79 ? -7.242 0.793 18.339 1.00 88.44 79 VAL A O 1
ATOM 656 N N . ASN A 1 80 ? -6.595 0.900 20.487 1.00 87.31 80 ASN A N 1
ATOM 657 C CA . ASN A 1 80 ? -5.395 1.697 20.220 1.00 87.31 80 ASN A CA 1
ATOM 658 C C . ASN A 1 80 ? -4.444 0.958 19.274 1.00 87.31 80 ASN A C 1
ATOM 660 O O . ASN A 1 80 ? -3.950 1.548 18.316 1.00 87.31 80 ASN A O 1
ATOM 664 N N . LEU A 1 81 ? -4.251 -0.346 19.491 1.00 88.19 81 LEU A N 1
ATOM 665 C CA . LEU A 1 81 ? -3.446 -1.179 18.597 1.00 88.19 81 LEU A CA 1
ATOM 666 C C . LEU A 1 81 ? -4.043 -1.234 17.182 1.00 88.19 81 LEU A C 1
ATOM 668 O O . LEU A 1 81 ? -3.313 -1.133 16.201 1.00 88.19 81 LEU A O 1
ATOM 672 N N . SER A 1 82 ? -5.371 -1.332 17.075 1.00 88.94 82 SER A N 1
ATOM 673 C CA . SER A 1 82 ? -6.080 -1.380 15.786 1.00 88.94 82 SER A CA 1
ATOM 674 C C . SER A 1 82 ? -5.953 -0.065 15.002 1.00 88.94 82 SER A C 1
ATOM 676 O O . SER A 1 82 ? -5.771 -0.077 13.782 1.00 88.94 82 SER A O 1
ATOM 678 N N . ILE A 1 83 ? -5.998 1.073 15.703 1.00 88.75 83 ILE A N 1
ATOM 679 C CA . ILE A 1 83 ? -5.775 2.402 15.119 1.00 88.75 83 ILE A CA 1
ATOM 680 C C . ILE A 1 83 ? -4.329 2.528 14.631 1.00 88.75 83 ILE A C 1
ATOM 682 O O . ILE A 1 83 ? -4.114 2.886 13.474 1.00 88.75 83 ILE A O 1
ATOM 686 N N . ILE A 1 84 ? -3.345 2.182 15.472 1.00 91.44 84 ILE A N 1
ATOM 687 C CA . ILE A 1 84 ? -1.917 2.236 15.111 1.00 91.44 84 ILE A CA 1
ATOM 688 C C . ILE A 1 84 ? -1.641 1.365 13.884 1.00 91.44 84 ILE A C 1
ATOM 690 O O . ILE A 1 84 ? -0.974 1.809 12.951 1.00 91.44 84 ILE A O 1
ATOM 694 N N . PHE A 1 85 ? -2.197 0.153 13.849 1.00 90.44 85 PHE A N 1
ATOM 695 C CA . PHE A 1 85 ? -2.052 -0.754 12.714 1.00 90.44 85 PHE A CA 1
ATOM 696 C C . PHE A 1 85 ? -2.641 -0.169 11.422 1.00 90.44 85 PHE A C 1
ATOM 698 O O . PHE A 1 85 ? -1.994 -0.195 10.373 1.00 90.44 85 PHE A O 1
ATOM 705 N N . SER A 1 86 ? -3.845 0.405 11.497 1.00 90.62 86 SER A N 1
ATOM 706 C CA . SER A 1 86 ? -4.519 0.995 10.333 1.00 90.62 86 SER A CA 1
ATOM 707 C C . SER A 1 86 ? -3.749 2.205 9.789 1.00 90.62 86 SER A C 1
ATOM 709 O O . SER A 1 86 ? -3.509 2.296 8.586 1.00 90.62 86 SER A O 1
ATOM 711 N N . VAL A 1 87 ? -3.284 3.098 10.669 1.00 90.56 87 VAL A N 1
ATOM 712 C CA . VAL A 1 87 ? -2.466 4.264 10.287 1.00 90.56 87 VAL A CA 1
ATOM 713 C C . VAL A 1 87 ? -1.123 3.826 9.700 1.00 90.56 87 VAL A C 1
ATOM 715 O O . VAL A 1 87 ? -0.731 4.313 8.639 1.00 90.56 87 VAL A O 1
ATOM 718 N N . GLY A 1 88 ? -0.444 2.865 10.333 1.00 88.25 88 GLY A N 1
ATOM 719 C CA . GLY A 1 88 ? 0.817 2.316 9.832 1.00 88.25 88 GLY A CA 1
ATOM 720 C C . GLY A 1 88 ? 0.673 1.685 8.446 1.00 88.25 88 GLY A C 1
ATOM 721 O O . GLY A 1 88 ? 1.526 1.887 7.582 1.00 88.25 88 GLY A O 1
ATOM 722 N N . THR A 1 89 ? -0.442 0.993 8.196 1.00 89.50 89 THR A N 1
ATOM 723 C CA . THR A 1 89 ? -0.755 0.409 6.883 1.00 89.50 89 THR A CA 1
ATOM 724 C C . THR A 1 89 ? -0.937 1.492 5.821 1.00 89.50 89 THR A C 1
ATOM 726 O O . THR A 1 89 ? -0.322 1.406 4.757 1.00 89.50 89 THR A O 1
ATOM 729 N N . ILE A 1 90 ? -1.700 2.550 6.120 1.00 91.38 90 ILE A N 1
ATOM 730 C CA . ILE A 1 90 ? -1.898 3.685 5.203 1.00 91.38 90 ILE A CA 1
ATOM 731 C C . ILE A 1 90 ? -0.559 4.352 4.871 1.00 91.38 90 ILE A C 1
ATOM 733 O O . ILE A 1 90 ? -0.251 4.556 3.695 1.00 91.38 90 ILE A O 1
ATOM 737 N N . MET A 1 91 ? 0.262 4.651 5.884 1.00 89.12 91 MET A N 1
ATOM 738 C CA . MET A 1 91 ? 1.581 5.264 5.691 1.00 89.12 91 MET A CA 1
ATOM 739 C C . MET A 1 91 ? 2.501 4.388 4.835 1.00 89.12 91 MET A C 1
ATOM 741 O O . MET A 1 91 ? 3.150 4.889 3.916 1.00 89.12 91 MET A O 1
ATOM 745 N N . ASN A 1 92 ? 2.540 3.081 5.103 1.00 89.38 92 ASN A N 1
ATOM 746 C CA . ASN A 1 92 ? 3.409 2.152 4.387 1.00 89.38 92 ASN A CA 1
ATOM 747 C C . ASN A 1 92 ? 2.995 1.997 2.916 1.00 89.38 92 ASN A C 1
ATOM 749 O O . ASN A 1 92 ? 3.818 2.171 2.018 1.00 89.38 92 ASN A O 1
ATOM 753 N N . VAL A 1 93 ? 1.709 1.742 2.655 1.00 87.62 93 VAL A N 1
ATOM 754 C CA . VAL A 1 93 ? 1.187 1.560 1.289 1.00 87.62 93 VAL A CA 1
ATOM 755 C C . VAL A 1 93 ? 1.336 2.847 0.477 1.00 87.62 93 VAL A C 1
ATOM 757 O O . VAL A 1 93 ? 1.762 2.796 -0.675 1.00 87.62 93 VAL A O 1
ATOM 760 N N . THR A 1 94 ? 1.082 4.007 1.090 1.00 86.31 94 THR A N 1
ATOM 761 C CA . THR A 1 94 ? 1.288 5.315 0.446 1.00 86.31 94 THR A CA 1
ATOM 762 C C . THR A 1 94 ? 2.765 5.554 0.130 1.00 86.31 94 THR A C 1
ATOM 764 O O . THR A 1 94 ? 3.096 5.953 -0.984 1.00 86.31 94 THR A O 1
ATOM 767 N N . SER A 1 95 ? 3.677 5.265 1.066 1.00 81.00 95 SER A N 1
ATOM 768 C CA . SER A 1 95 ? 5.123 5.410 0.843 1.00 81.00 95 SER A CA 1
ATOM 769 C C . SER A 1 95 ? 5.624 4.496 -0.277 1.00 81.00 95 SER A C 1
ATOM 771 O O . SER A 1 95 ? 6.388 4.936 -1.135 1.00 81.00 95 SER A O 1
ATOM 773 N N . LEU A 1 96 ? 5.168 3.241 -0.304 1.00 83.56 96 LEU A N 1
ATOM 774 C CA . LEU A 1 96 ? 5.487 2.281 -1.359 1.00 83.56 96 LEU A CA 1
ATOM 775 C C . LEU A 1 96 ? 4.990 2.769 -2.725 1.00 83.56 96 LEU A C 1
ATOM 777 O O . LEU A 1 96 ? 5.745 2.756 -3.697 1.00 83.56 96 LEU A O 1
ATOM 781 N N . TYR A 1 97 ? 3.743 3.237 -2.785 1.00 83.50 97 TYR A N 1
ATOM 782 C CA . TYR A 1 97 ? 3.143 3.765 -4.005 1.00 83.50 97 TYR A CA 1
ATOM 783 C C . TYR A 1 97 ? 3.919 4.977 -4.534 1.00 83.50 97 TYR A C 1
ATOM 785 O O . TYR A 1 97 ? 4.342 4.980 -5.689 1.00 83.50 97 TYR A O 1
ATOM 793 N N . LEU A 1 98 ? 4.196 5.962 -3.672 1.00 78.56 98 LEU A N 1
ATOM 794 C CA . LEU A 1 98 ? 4.958 7.161 -4.032 1.00 78.56 98 LEU A CA 1
ATOM 795 C C . LEU A 1 98 ? 6.386 6.833 -4.465 1.00 78.56 98 LEU A C 1
ATOM 797 O O . LEU A 1 98 ? 6.855 7.392 -5.449 1.00 78.56 98 LEU A O 1
ATOM 801 N N . LYS A 1 99 ? 7.077 5.907 -3.788 1.00 73.44 99 LYS A N 1
ATOM 802 C CA . LYS A 1 99 ? 8.421 5.468 -4.200 1.00 73.44 99 LYS A CA 1
ATOM 803 C C . LYS A 1 99 ? 8.408 4.860 -5.597 1.00 73.44 99 LYS A C 1
ATOM 805 O O . LYS A 1 99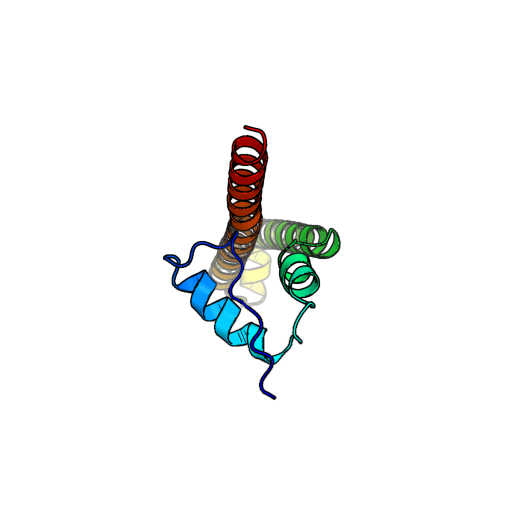 ? 9.287 5.167 -6.395 1.00 73.44 99 LYS A O 1
ATOM 810 N N . ARG A 1 100 ? 7.411 4.027 -5.905 1.00 72.75 100 ARG A N 1
ATOM 811 C CA . ARG A 1 100 ? 7.315 3.356 -7.206 1.00 72.75 100 ARG A CA 1
ATOM 812 C C . ARG A 1 100 ? 6.919 4.319 -8.326 1.00 72.75 100 ARG A C 1
ATOM 814 O O . ARG A 1 100 ? 7.495 4.249 -9.402 1.00 72.75 100 ARG A O 1
ATOM 821 N N . VAL A 1 101 ? 6.006 5.253 -8.060 1.00 71.25 101 VAL A N 1
ATOM 822 C CA . VAL A 1 101 ? 5.611 6.295 -9.023 1.00 71.25 101 VAL A CA 1
ATOM 823 C C . VAL A 1 101 ? 6.727 7.328 -9.231 1.00 71.25 101 VAL A C 1
ATOM 825 O O . VAL A 1 101 ? 7.009 7.692 -10.367 1.00 71.25 101 VAL A O 1
ATOM 828 N N . ASN A 1 102 ? 7.431 7.753 -8.178 1.00 64.94 102 ASN A N 1
ATOM 829 C CA . ASN A 1 102 ? 8.564 8.677 -8.308 1.00 64.94 102 ASN A CA 1
ATOM 830 C C . ASN A 1 102 ? 9.752 8.045 -9.038 1.00 64.94 102 ASN A C 1
ATOM 832 O O . ASN A 1 102 ? 10.426 8.744 -9.788 1.00 64.94 102 ASN A O 1
ATOM 836 N N . LEU A 1 103 ? 9.990 6.737 -8.868 1.00 61.53 103 LEU A N 1
ATOM 837 C CA . LEU A 1 103 ? 10.976 6.009 -9.670 1.00 61.53 103 LEU A CA 1
ATOM 838 C C . LEU A 1 103 ? 10.647 6.127 -11.166 1.00 61.53 103 LEU A C 1
ATOM 840 O O . LEU A 1 103 ? 11.543 6.390 -11.957 1.00 61.53 103 LEU A O 1
ATOM 844 N N . ILE A 1 104 ? 9.369 6.017 -11.551 1.00 58.28 104 ILE A N 1
ATOM 845 C CA . ILE A 1 104 ? 8.939 6.219 -12.944 1.00 58.28 104 ILE A CA 1
ATOM 846 C C . ILE A 1 104 ? 9.178 7.654 -13.377 1.00 58.28 104 ILE A C 1
ATOM 848 O O . ILE A 1 104 ? 9.775 7.845 -14.419 1.00 58.2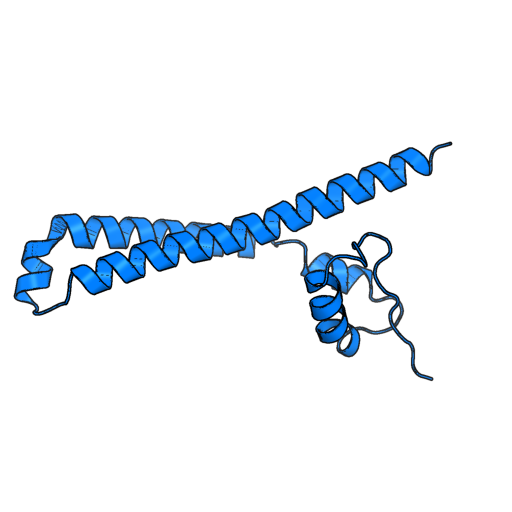8 104 ILE A O 1
ATOM 852 N N . ILE A 1 105 ? 8.747 8.659 -12.608 1.00 57.06 105 ILE A N 1
ATOM 853 C CA . ILE A 1 105 ? 8.930 10.072 -12.989 1.00 57.06 105 ILE A CA 1
ATOM 854 C C . ILE A 1 105 ? 10.418 10.379 -13.191 1.00 57.06 105 ILE A C 1
ATOM 856 O O . ILE A 1 105 ? 10.784 11.068 -14.139 1.00 57.06 105 ILE A O 1
ATOM 860 N N . TYR A 1 106 ? 11.279 9.830 -12.333 1.00 56.69 106 TYR A N 1
ATOM 861 C CA . TYR A 1 106 ? 12.723 9.977 -12.456 1.00 56.69 106 TYR A CA 1
ATOM 862 C C . TYR A 1 106 ? 13.271 9.267 -13.702 1.00 56.69 106 TYR A C 1
ATOM 864 O O . TYR A 1 106 ? 14.006 9.878 -14.472 1.00 56.69 106 TYR A O 1
ATOM 872 N N . LEU A 1 107 ? 12.870 8.014 -13.949 1.00 54.47 107 LEU A N 1
ATOM 873 C CA . LEU A 1 107 ? 13.262 7.257 -15.144 1.00 54.47 107 LEU A CA 1
ATOM 874 C C . LEU A 1 107 ? 12.739 7.902 -16.438 1.00 54.47 107 LEU A C 1
ATOM 876 O O . LEU A 1 107 ? 13.464 7.965 -17.422 1.00 54.47 107 LEU A O 1
ATOM 880 N N . PHE A 1 108 ? 11.517 8.432 -16.426 1.00 55.00 108 PHE A N 1
ATOM 881 C CA . PHE A 1 108 ? 10.866 9.087 -17.559 1.00 55.00 108 PHE A CA 1
ATOM 882 C C . PHE A 1 108 ? 11.528 10.435 -17.862 1.00 55.00 108 PHE A C 1
ATOM 884 O O . PHE A 1 108 ? 11.900 10.685 -19.002 1.00 55.00 108 PHE A O 1
ATOM 891 N N . ASN A 1 109 ? 11.783 11.274 -16.850 1.00 50.75 109 ASN A N 1
ATOM 892 C CA . ASN A 1 109 ? 12.526 12.524 -17.043 1.00 50.75 109 ASN A CA 1
ATOM 893 C C . ASN A 1 109 ? 13.944 12.278 -17.577 1.00 50.75 109 ASN A C 1
ATOM 895 O O . ASN A 1 109 ? 14.406 13.023 -18.438 1.00 50.75 109 ASN A O 1
ATOM 899 N N . ASN A 1 110 ? 14.623 11.225 -17.113 1.00 48.84 110 ASN A N 1
ATOM 900 C CA . ASN A 1 110 ? 15.955 10.871 -17.605 1.00 48.84 110 ASN A CA 1
ATOM 901 C C . ASN A 1 110 ? 15.903 10.350 -19.057 1.00 48.84 110 ASN A C 1
ATOM 903 O O . ASN A 1 110 ? 16.687 10.783 -19.898 1.00 48.84 110 ASN A O 1
ATOM 907 N N . TYR A 1 111 ? 14.906 9.522 -19.393 1.00 48.47 111 TYR A N 1
ATOM 908 C CA . TYR A 1 111 ? 14.679 9.031 -20.757 1.00 48.47 111 TYR A CA 1
ATOM 909 C C . TYR A 1 111 ? 14.403 10.167 -21.756 1.00 48.47 111 TYR A C 1
ATOM 911 O O . TYR A 1 111 ? 15.005 10.212 -22.828 1.00 48.47 111 TYR A O 1
ATOM 919 N N . TYR A 1 112 ? 13.561 11.141 -21.391 1.00 45.56 112 TYR A N 1
ATOM 920 C CA . TYR A 1 112 ? 13.297 12.318 -22.230 1.00 45.56 112 TYR A CA 1
ATOM 921 C C . TYR A 1 112 ? 14.528 13.215 -22.388 1.00 45.56 112 TYR A C 1
ATOM 923 O O . TYR A 1 112 ? 14.739 13.772 -23.463 1.00 45.56 112 TYR A O 1
ATOM 931 N N . HIS A 1 113 ? 15.364 13.332 -21.355 1.00 40.81 113 HIS A N 1
ATOM 932 C CA . HIS A 1 113 ? 16.601 14.109 -21.423 1.00 40.81 113 HIS A CA 1
ATOM 933 C C . HIS A 1 113 ? 17.644 13.459 -22.353 1.00 40.81 113 HIS A C 1
ATOM 935 O O . HIS A 1 113 ? 18.325 14.161 -23.097 1.00 40.81 113 HIS A O 1
ATOM 941 N N . ILE A 1 114 ? 17.735 12.124 -22.368 1.00 47.44 114 ILE A N 1
ATOM 942 C CA . ILE A 1 114 ? 18.594 11.369 -23.299 1.00 47.44 114 ILE A CA 1
ATOM 943 C C . ILE A 1 114 ? 18.052 11.457 -24.736 1.00 47.44 114 ILE A C 1
ATOM 945 O O . ILE A 1 114 ? 18.824 11.680 -25.666 1.00 47.44 114 ILE A O 1
ATOM 949 N N . PHE A 1 115 ? 16.731 11.365 -24.929 1.00 41.22 115 PHE A N 1
ATOM 950 C CA . PHE A 1 115 ? 16.103 11.478 -26.252 1.00 41.22 115 PHE A CA 1
ATOM 951 C C . PHE A 1 115 ? 16.222 12.895 -26.848 1.00 41.22 115 PHE A C 1
ATOM 953 O O . PHE A 1 115 ? 16.455 13.042 -28.044 1.00 41.22 115 PHE A O 1
ATOM 960 N N . LEU A 1 116 ? 16.137 13.945 -26.022 1.00 38.84 116 LEU A N 1
ATOM 961 C CA . LEU A 1 116 ? 16.334 15.340 -26.448 1.00 38.84 116 LEU A CA 1
ATOM 962 C C . LEU A 1 116 ? 17.801 15.693 -26.738 1.00 38.84 116 LEU A C 1
ATOM 964 O O . LEU A 1 116 ? 18.056 16.543 -27.586 1.00 38.84 116 LEU A O 1
ATOM 968 N N . LEU A 1 117 ? 18.767 15.052 -26.072 1.00 43.34 117 LEU A N 1
ATOM 969 C CA . LEU A 1 117 ? 20.199 15.229 -26.357 1.00 43.34 117 LEU A CA 1
ATOM 970 C C . LEU A 1 117 ? 20.699 14.370 -27.529 1.00 43.34 117 LEU A C 1
ATOM 972 O O . LEU A 1 117 ? 21.731 14.695 -28.105 1.00 43.34 117 LEU A O 1
ATOM 976 N N . GLY A 1 118 ? 19.981 13.301 -27.891 1.00 38.66 118 GLY A N 1
ATOM 977 C CA . GLY A 1 118 ? 20.257 12.469 -29.069 1.00 38.66 118 GLY A CA 1
ATOM 978 C C . GLY A 1 118 ? 19.729 13.039 -30.394 1.00 38.66 118 GLY A C 1
ATOM 979 O O . GLY A 1 118 ? 20.035 12.495 -31.451 1.00 38.66 118 GLY A O 1
ATOM 980 N N . ILE A 1 119 ? 18.954 14.129 -30.351 1.00 41.12 119 ILE A N 1
ATOM 981 C CA . ILE A 1 119 ? 18.550 14.927 -31.518 1.00 41.12 119 ILE A CA 1
ATOM 982 C C . ILE A 1 119 ? 19.397 16.209 -31.517 1.00 41.12 119 ILE A C 1
ATOM 984 O O . ILE A 1 119 ? 18.910 17.305 -31.236 1.00 41.12 119 ILE A O 1
ATOM 988 N N . LYS A 1 120 ? 20.701 16.072 -31.769 1.00 36.12 120 LYS A N 1
ATOM 989 C CA . LYS A 1 120 ? 21.573 17.181 -32.166 1.00 36.12 120 LYS A CA 1
ATOM 990 C C . LYS A 1 120 ? 22.782 16.686 -32.940 1.00 36.12 120 LYS A C 1
ATOM 992 O O . LYS A 1 120 ? 23.339 15.644 -32.540 1.00 36.12 120 LYS A O 1
#

Mean predicted aligned error: 12.8 Å

Organism: NCBI:txid1754190

Nearest PDB structures (foldseek):
  6s1k-assembly1_I  TM=4.201E-01  e=8.471E+00  Escherichia coli str. K-12 substr. MG1655star

Sequence (120 aa):
MNDIVSFPPQWDKTNPYAMILYDKCKMHYKLNEEEKLYESFIPNAVFHAICISVLVYSYISLILVIIKRDAYIKTKSNVNLSIIFSVGTIMNVTSLYLKRVNLIIYLFNNYYHIFLLGIK

pLDDT: mean 72.96, std 16.33, range [35.25, 95.25]

Radius of gyration: 21.09 Å; Cα contacts (8 Å, |Δi|>4): 61; chains: 1; bounding box: 48×35×57 Å

Solvent-accessible surface area (backbone atoms only — not comparable to full-atom values): 6981 Å² total; per-residue (Å²): 130,90,63,72,55,74,82,61,87,77,52,60,86,86,39,67,66,55,50,54,52,45,68,67,47,52,82,77,47,54,63,91,38,62,64,59,59,52,53,73,67,53,79,48,72,66,54,55,52,49,55,52,51,54,43,53,51,35,50,53,50,42,52,48,53,64,76,43,40,70,60,39,52,73,71,72,45,64,59,67,60,51,48,52,51,31,52,50,48,45,53,49,53,50,51,54,51,51,52,54,52,50,50,45,54,52,41,49,54,47,50,51,52,53,56,60,63,69,69,116

Secondary structure (DSSP, 8-state):
----PPP-TTS-TT-HHHHHHHHHHGGG--TT-HHHHHHHHS--HHHHHHHHHHHHHHHHHHHHHHHTHHHHHHTT--HHHHHHHHHHHHHHHHHHHHHHHHHHHHHHHHHHHHHHHS--

Foldseek 3Di:
DPQFADQDPLDDPPDVVSVVLCVVCRVPDGHPCVVVVVVVLQDDPVNVVVLVVQLVVLVVQLVCLVVCVVVCVVVVHDSVVSNVVSVVSNVVSVVVVCVSVVVVVSSVVSVVVVVVVVPD